Protein 1H75 (pdb70)

Nearest PDB structures (foldseek):
  1h75-assembly1_A  TM=1.013E+00  e=1.426E-15  Escherichia coli
  4fiw-assembly1_A  TM=9.413E-01  e=6.596E-09  Corynebacterium glutamicum
  4hs1-assembly1_A  TM=9.704E-01  e=2.958E-08  Mycobacterium tuberculosis
  7c13-assembly1_C-2  TM=9.061E-01  e=9.256E-05  Alkaliphilus oremlandii OhILAs
  7c10-assembly1_A  TM=8.871E-01  e=4.757E-04  Alkaliphilus oremlandii OhILAs

GO terms:
  GO:0045454 cell redox homeostasis (P, IDA)
  GO:0009055 electron transfer activity (F, IDA)

Organism: Escherichia coli (strain K12) (NCBI:txid83333)

Foldseek 3Di:
DEKEKADAPPAPQSVLQVVLCVVQVHDYHYHHCVVPVVVVVVVVVVPDDADTWMDDDPDIDHGNDSPVSVVPRDDD

Secondary structure (DSSP, 8-state):
--EEEEE-TT-HHHHHHHHHHHHTT---EEEETTT-HHHHHHHHHTT--SS-EEEETTEEEES--HHHHGGGSPP-

Solvent-accessible surface area: 5130 Å² total; per-residue (Å²): 148,171,8,6,0,38,16,110,119,152,25,125,80,3,122,30,0,76,119,9,0,69,106,78,66,20,133,50,67,75,47,24,7,83,202,63,78,139,13,16,101,56,17,147,86,138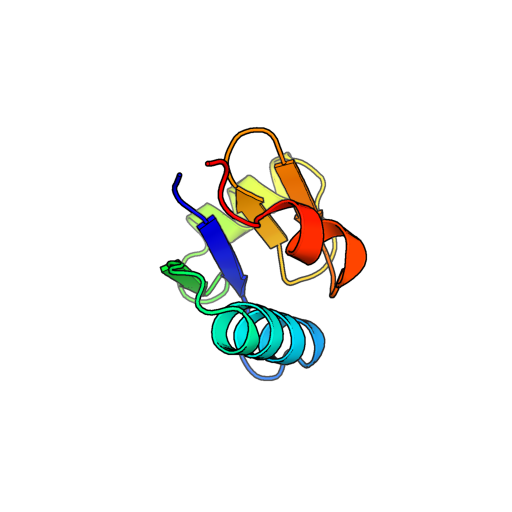,51,41,232,86,33,0,0,0,57,2,57,150,34,59,12,28,3,74,98,56,75,31,0,70,151,7,98,114,89,182

InterPro domains:
  IPR002109 Glutaredoxin [PF00462] (3-58)
  IPR011909 Glutaredoxin-like protein NrdH [TIGR02194] (3-73)
  IPR036249 Thioredoxin-like superfamily [SSF52833] (1-72)
  IPR051548 Glutaredoxin-like Electron Transport [PTHR34386] (2-75)

CATH classification: 3.40.30.10

B-factor: mean 23.16, std 9.85, range [10.88, 62.8]

Sequence (76 aa):
MRITIYTRNDCVQCHATKRAMENRGFDFEMINVDRRVPEAAEALRAQGFRQLPVVIAGDLSWSGFRPDMINRLHPAP

Structure (mmCIF, N/CA/C/O backbone):
data_1H75
#
_entry.id   1H75
#
_cell.length_a   31.151
_cell.length_b   41.346
_cell.length_c   58.668
_cell.angle_alpha   90.00
_cell.angle_beta   90.00
_cell.angle_gamma   90.00
#
_symmetry.space_group_name_H-M   'P 21 21 21'
#
loop_
_entity.id
_entity.type
_entity.pdbx_description
1 polymer 'GLUTAREDOXIN-LIKE PROTEIN NRDH'
2 water water
#
loop_
_atom_site.group_PDB
_atom_site.id
_atom_site.type_symbol
_atom_site.label_atom_id
_atom_site.label_alt_id
_atom_site.label_comp_id
_atom_site.label_asym_id
_atom_site.label_entity_id
_atom_site.label_seq_id
_atom_site.pdbx_PDB_ins_code
_atom_site.Cartn_x
_atom_site.Cartn_y
_atom_site.Cartn_z
_atom_site.occupancy
_atom_site.B_iso_or_equiv
_atom_site.auth_seq_id
_atom_site.auth_comp_id
_atom_site.auth_asym_id
_atom_site.auth_atom_id
_atom_site.pdbx_PDB_model_num
ATOM 1 N N . MET A 1 1 ? -10.811 14.082 8.076 1.00 38.29 1 MET A N 1
ATOM 2 C CA . MET A 1 1 ? -10.025 15.350 8.126 1.00 37.80 1 MET A CA 1
ATOM 3 C C . MET A 1 1 ? -8.756 15.220 7.296 1.00 35.24 1 MET A C 1
ATOM 4 O O . MET A 1 1 ? -7.943 14.333 7.533 1.00 35.91 1 MET A O 1
ATOM 9 N N . ARG A 1 2 ? -8.591 16.122 6.338 1.00 32.89 2 ARG A N 1
ATOM 10 C CA . ARG A 1 2 ? -7.432 16.117 5.460 1.00 29.21 2 ARG A CA 1
ATOM 11 C C . ARG A 1 2 ? -6.206 16.744 6.132 1.00 25.97 2 ARG A C 1
ATOM 12 O O . ARG A 1 2 ? -6.307 17.809 6.733 1.00 26.48 2 ARG A O 1
ATOM 20 N N . ILE A 1 3 ? -5.066 16.066 6.033 1.00 21.43 3 ILE A N 1
ATOM 21 C CA . ILE A 1 3 ? -3.799 16.564 6.582 1.00 18.23 3 ILE A CA 1
ATOM 22 C C . ILE A 1 3 ? -2.880 16.748 5.377 1.00 17.70 3 ILE A C 1
ATOM 23 O O . ILE A 1 3 ? -2.656 15.804 4.613 1.00 18.18 3 ILE A O 1
ATOM 28 N N . THR A 1 4 ? -2.398 17.965 5.165 1.00 16.40 4 THR A N 1
ATOM 29 C CA . THR A 1 4 ? -1.490 18.213 4.053 1.00 15.63 4 THR A CA 1
ATOM 30 C C . THR A 1 4 ? -0.156 18.678 4.615 1.00 15.59 4 THR A C 1
ATOM 31 O O . THR A 1 4 ? -0.122 19.545 5.494 1.00 16.25 4 THR A O 1
ATOM 35 N N . ILE A 1 5 ? 0.932 18.089 4.126 1.00 14.89 5 ILE A N 1
ATOM 36 C CA . ILE A 1 5 ? 2.259 18.497 4.581 1.00 15.09 5 ILE A CA 1
ATOM 37 C C . ILE A 1 5 ? 2.935 19.163 3.392 1.00 16.13 5 ILE A C 1
ATOM 38 O O . ILE A 1 5 ? 3.123 18.512 2.360 1.00 16.87 5 ILE A O 1
ATOM 43 N N . TYR A 1 6 ? 3.267 20.449 3.525 1.00 14.33 6 TYR A N 1
ATOM 44 C CA . TYR A 1 6 ? 3.973 21.175 2.455 1.00 15.00 6 TYR A CA 1
ATOM 45 C C . TYR A 1 6 ? 5.436 20.922 2.756 1.00 15.97 6 TYR A C 1
ATOM 46 O O . TYR A 1 6 ? 5.942 21.268 3.836 1.00 16.23 6 TYR A O 1
ATOM 55 N N . THR A 1 7 ? 6.140 20.372 1.769 1.00 15.31 7 THR A N 1
ATOM 56 C CA . THR A 1 7 ? 7.498 19.933 2.005 1.00 17.70 7 THR A CA 1
ATOM 57 C C . THR A 1 7 ? 8.564 20.298 0.966 1.00 19.97 7 THR A C 1
ATOM 58 O O . THR A 1 7 ? 8.269 20.907 -0.057 1.00 19.01 7 THR A O 1
ATOM 62 N N . ARG A 1 8 ? 9.798 19.896 1.255 1.00 22.03 8 ARG A N 1
ATOM 63 C CA . ARG A 1 8 ? 10.957 20.137 0.392 1.00 26.90 8 ARG A CA 1
ATOM 64 C C . ARG A 1 8 ? 11.932 18.967 0.571 1.00 28.68 8 ARG A C 1
ATOM 65 O O . ARG A 1 8 ? 12.009 18.391 1.653 1.00 27.08 8 ARG A O 1
ATOM 73 N N . ASN A 1 9 ? 12.666 18.601 -0.481 1.00 32.39 9 ASN A N 1
ATOM 74 C CA . ASN A 1 9 ? 13.628 17.503 -0.363 1.00 34.39 9 ASN A CA 1
ATOM 75 C C . ASN A 1 9 ? 14.820 18.018 0.439 1.00 35.17 9 ASN A C 1
ATOM 76 O O . ASN A 1 9 ? 15.050 19.218 0.508 1.00 36.06 9 ASN A O 1
ATOM 81 N N . ASP A 1 10 ? 15.556 17.116 1.077 1.00 36.59 10 ASP A N 1
ATOM 82 C CA . ASP A 1 10 ? 16.722 17.512 1.864 1.00 37.03 10 ASP A CA 1
ATOM 83 C C . ASP A 1 10 ? 16.327 18.367 3.071 1.00 35.63 10 ASP A C 1
ATOM 84 O O . ASP A 1 10 ? 17.144 19.114 3.618 1.00 35.11 10 ASP A O 1
ATOM 89 N N . CYS A 1 11 ? 15.067 18.247 3.482 1.00 31.61 11 CYS A N 1
ATOM 90 C CA . CYS A 1 11 ? 14.549 18.999 4.622 1.00 28.48 11 CYS A CA 1
ATOM 91 C C . CYS A 1 11 ? 14.362 17.988 5.759 1.00 26.32 11 CYS A C 1
ATOM 92 O O . CYS A 1 11 ? 13.466 17.138 5.712 1.00 26.64 11 CYS A O 1
ATOM 95 N N . VAL A 1 12 ? 15.224 18.069 6.769 1.00 24.13 12 VAL A N 1
ATOM 96 C CA . VAL A 1 12 ? 15.174 17.134 7.894 1.00 24.48 12 VAL A CA 1
ATOM 97 C C . VAL A 1 12 ? 13.886 17.230 8.715 1.00 23.59 12 VAL A C 1
ATOM 98 O O . VAL A 1 12 ? 13.307 16.199 9.088 1.00 23.79 12 VAL A O 1
ATOM 102 N N . GLN A 1 13 ? 13.435 18.451 8.991 1.00 21.98 13 GLN A N 1
ATOM 103 C CA . GLN A 1 13 ? 12.204 18.617 9.767 1.00 21.27 13 GLN A CA 1
ATOM 104 C C . GLN A 1 13 ? 10.989 18.102 9.015 1.00 20.15 13 GLN A C 1
ATOM 105 O O . GLN A 1 13 ? 9.995 17.679 9.630 1.00 19.13 13 GLN A O 1
ATOM 111 N N . CYS A 1 14 ? 11.055 18.139 7.686 1.00 18.84 14 CYS A N 1
ATOM 112 C CA . CYS A 1 14 ? 9.965 17.643 6.860 1.00 20.14 14 CYS A CA 1
ATOM 113 C C . CYS A 1 14 ? 9.909 16.121 6.979 1.00 20.43 14 CYS A C 1
ATOM 114 O O . CYS A 1 14 ? 8.839 15.527 7.145 1.00 19.86 14 CYS A O 1
ATOM 117 N N . HIS A 1 15 ? 11.073 15.488 6.861 1.00 20.84 15 HIS A N 1
ATOM 118 C CA . HIS A 1 15 ? 11.149 14.032 6.963 1.00 23.43 15 HIS A CA 1
ATOM 119 C C . HIS A 1 15 ? 10.713 13.576 8.354 1.00 21.06 15 HIS A C 1
ATOM 120 O O . HIS A 1 15 ? 9.966 12.594 8.489 1.00 20.36 15 HIS A O 1
ATOM 127 N N . ALA A 1 16 ? 11.149 14.297 9.389 1.00 19.48 16 ALA A N 1
ATOM 128 C CA . ALA A 1 16 ? 10.772 13.944 10.758 1.00 18.63 16 ALA A CA 1
ATOM 129 C C . ALA A 1 16 ? 9.247 13.978 10.897 1.00 18.51 16 ALA A C 1
ATOM 130 O O . ALA A 1 16 ? 8.633 13.113 11.534 1.00 18.25 16 ALA A O 1
ATOM 132 N N . THR A 1 17 ? 8.635 14.987 10.295 1.00 18.17 17 THR A N 1
ATOM 133 C CA . THR A 1 17 ? 7.182 15.130 10.364 1.00 15.98 17 THR A CA 1
ATOM 134 C C . THR A 1 17 ? 6.443 13.981 9.677 1.00 17.40 17 THR A C 1
ATOM 135 O O . THR A 1 17 ? 5.471 13.444 10.223 1.00 15.32 17 THR A O 1
ATOM 139 N N . LYS A 1 18 ? 6.893 13.604 8.483 1.00 15.35 18 LYS A N 1
ATOM 140 C CA . LYS A 1 18 ? 6.285 12.516 7.724 1.00 17.74 18 LYS A CA 1
ATOM 141 C C . LYS A 1 18 ? 6.376 11.218 8.530 1.00 18.49 18 LYS A C 1
ATOM 142 O O . LYS A 1 18 ? 5.390 10.497 8.693 1.00 19.96 18 LYS A O 1
ATOM 148 N N . ARG A 1 19 ? 7.569 10.935 9.025 1.00 18.63 19 ARG A N 1
ATOM 149 C CA . ARG A 1 19 ? 7.820 9.743 9.825 1.00 20.89 19 ARG A CA 1
ATOM 150 C C . ARG A 1 19 ? 6.937 9.721 11.078 1.00 19.40 19 ARG A C 1
ATOM 151 O O . ARG A 1 19 ? 6.404 8.676 11.454 1.00 20.15 19 ARG A O 1
ATOM 159 N N . ALA A 1 20 ? 6.796 10.872 11.72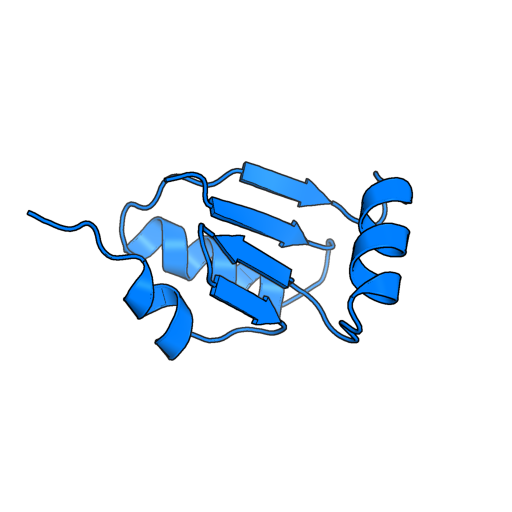6 1.00 17.54 20 ALA A N 1
ATOM 160 C CA . ALA A 1 20 ? 5.984 10.964 12.940 1.00 16.47 20 ALA A CA 1
ATOM 161 C C . ALA A 1 20 ? 4.528 10.651 12.625 1.00 16.06 20 ALA A C 1
ATOM 162 O O . ALA A 1 20 ? 3.838 9.963 13.404 1.00 14.51 20 ALA A O 1
ATOM 164 N N . MET A 1 21 ? 4.047 11.162 11.498 1.00 15.40 21 MET A N 1
ATOM 165 C CA . MET A 1 21 ? 2.661 10.895 11.123 1.00 16.99 21 MET A CA 1
ATOM 166 C C . MET A 1 21 ? 2.473 9.413 10.777 1.00 16.78 21 MET A C 1
ATOM 167 O O . MET A 1 21 ? 1.465 8.803 11.141 1.00 17.75 21 MET A O 1
ATOM 172 N N . GLU A 1 22 ? 3.442 8.835 10.077 1.00 18.43 22 GLU A N 1
ATOM 173 C CA . GLU A 1 22 ? 3.355 7.429 9.719 1.00 17.91 22 GLU A CA 1
ATOM 174 C C . GLU A 1 22 ? 3.401 6.559 10.972 1.00 18.56 22 GLU A C 1
ATOM 175 O O . GLU A 1 22 ? 2.719 5.530 11.049 1.00 18.59 22 GLU A O 1
ATOM 181 N N . ASN A 1 23 ? 4.187 6.982 11.959 1.00 16.84 23 ASN A N 1
ATOM 182 C CA . ASN A 1 23 ? 4.314 6.227 13.194 1.00 17.73 23 ASN A CA 1
ATOM 183 C C . ASN A 1 23 ? 2.982 6.182 13.947 1.00 16.70 23 ASN A C 1
ATOM 184 O O . ASN A 1 23 ? 2.748 5.267 14.734 1.00 16.39 23 ASN A O 1
ATOM 189 N N . ARG A 1 24 ? 2.112 7.153 13.683 1.00 17.89 24 ARG A N 1
ATOM 190 C CA . ARG A 1 24 ? 0.803 7.233 14.350 1.00 17.27 24 ARG A CA 1
ATOM 191 C C . ARG A 1 24 ? -0.363 6.774 13.491 1.00 17.83 24 ARG A C 1
ATOM 192 O O . ARG A 1 24 ? -1.535 6.935 13.864 1.00 17.14 24 ARG A O 1
ATOM 200 N N . GLY A 1 25 ? -0.042 6.219 12.329 1.00 16.68 25 GLY A N 1
ATOM 201 C CA . GLY A 1 25 ? -1.071 5.733 11.427 1.00 17.09 25 GLY A CA 1
ATOM 202 C C . GLY A 1 25 ? -1.964 6.802 10.814 1.00 18.54 25 GLY A C 1
ATOM 203 O O . GLY A 1 25 ? -3.136 6.545 10.522 1.00 19.43 25 GLY A O 1
ATOM 204 N N . PHE A 1 26 ? -1.424 8.003 10.609 1.00 18.34 26 PHE A N 1
ATOM 205 C CA . PHE A 1 26 ? -2.203 9.084 10.002 1.00 17.55 26 PHE A CA 1
ATOM 206 C C . PHE A 1 26 ? -2.136 9.064 8.469 1.00 19.47 26 PHE A C 1
ATOM 207 O O . PHE A 1 26 ? -1.126 8.688 7.885 1.00 20.41 26 PHE A O 1
ATOM 215 N N . ASP A 1 27 ? -3.220 9.464 7.818 1.00 20.49 27 ASP A N 1
ATOM 216 C CA . ASP A 1 27 ? -3.200 9.543 6.364 1.00 20.54 27 ASP A CA 1
ATOM 217 C C . ASP A 1 27 ? -2.966 11.006 6.054 1.00 19.98 27 ASP A C 1
ATOM 218 O O . ASP A 1 27 ? -3.558 11.869 6.685 1.00 19.29 27 ASP A O 1
ATOM 223 N N . PHE A 1 28 ? -2.090 11.283 5.093 1.00 17.94 28 PHE A N 1
ATOM 224 C CA . PHE A 1 28 ? -1.809 12.665 4.721 1.00 19.49 28 PHE A CA 1
ATOM 225 C C . PHE A 1 28 ? -1.359 12.743 3.280 1.00 20.29 28 PHE A C 1
ATOM 226 O O . PHE A 1 28 ? -0.995 11.733 2.674 1.00 20.47 28 PHE A O 1
ATOM 234 N N . GLU A 1 29 ? -1.409 13.951 2.733 1.00 21.74 29 GLU A N 1
ATOM 235 C CA . GLU A 1 29 ? -0.967 14.202 1.376 1.00 22.63 29 GLU A CA 1
ATOM 236 C C . GLU A 1 29 ? 0.244 15.110 1.490 1.00 22.51 29 GLU A C 1
ATOM 237 O O . GLU A 1 29 ? 0.385 15.866 2.459 1.00 21.58 29 GLU A O 1
ATOM 243 N N . MET A 1 30 ? 1.146 15.008 0.525 1.00 22.07 30 MET A N 1
ATOM 244 C CA . MET A 1 30 ? 2.322 15.848 0.550 1.00 23.14 30 MET A CA 1
ATOM 245 C C . MET A 1 30 ? 2.342 16.691 -0.700 1.00 23.08 30 MET A C 1
ATOM 246 O O . MET A 1 30 ? 1.902 16.247 -1.762 1.00 23.02 30 MET A O 1
ATOM 251 N N . ILE A 1 31 ? 2.821 17.919 -0.557 1.00 20.09 31 ILE A N 1
ATOM 252 C CA . ILE A 1 31 ? 2.932 18.826 -1.688 1.00 19.51 31 ILE A CA 1
ATOM 253 C C . ILE A 1 31 ? 4.298 19.456 -1.606 1.00 19.18 31 ILE A C 1
ATOM 254 O O . ILE A 1 31 ? 4.598 20.186 -0.658 1.00 18.77 31 ILE A O 1
ATOM 259 N N . ASN A 1 32 ? 5.131 19.174 -2.603 1.00 18.29 32 ASN A N 1
ATOM 260 C CA . ASN A 1 32 ? 6.482 19.712 -2.664 1.00 17.44 32 ASN A CA 1
ATOM 261 C C . ASN A 1 32 ? 6.408 21.171 -3.123 1.00 16.77 32 ASN A C 1
ATOM 262 O O . ASN A 1 32 ? 6.027 21.431 -4.262 1.00 17.47 32 ASN A O 1
ATOM 267 N N . VAL A 1 33 ? 6.779 22.108 -2.248 1.00 17.14 33 VAL A N 1
ATOM 268 C CA . VAL A 1 33 ? 6.696 23.533 -2.559 1.00 17.22 33 VAL A CA 1
ATOM 269 C C . VAL A 1 33 ? 7.654 24.027 -3.644 1.00 17.82 33 VAL A C 1
ATOM 270 O O . VAL A 1 33 ? 7.457 25.115 -4.205 1.00 18.39 33 VAL A O 1
ATOM 274 N N . ASP A 1 34 ? 8.680 23.243 -3.944 1.00 17.93 34 ASP A N 1
ATOM 275 C CA . ASP A 1 34 ? 9.617 23.627 -5.001 1.00 20.23 34 ASP A CA 1
ATOM 276 C C . ASP A 1 34 ? 9.026 23.238 -6.367 1.00 19.71 34 ASP A C 1
ATOM 277 O O . ASP A 1 34 ? 9.246 23.936 -7.366 1.00 19.80 34 ASP A O 1
ATOM 282 N N A ARG A 1 35 ? 8.281 22.135 -6.404 0.70 21.28 35 ARG A N 1
ATOM 283 N N B ARG A 1 35 ? 8.267 22.147 -6.411 0.30 21.28 35 ARG A N 1
ATOM 284 C CA A ARG A 1 35 ? 7.634 21.661 -7.634 0.70 21.73 35 ARG A CA 1
ATOM 285 C CA B ARG A 1 35 ? 7.658 21.729 -7.668 0.30 21.73 35 ARG A CA 1
ATOM 286 C C A ARG A 1 35 ? 6.306 22.379 -7.877 0.70 2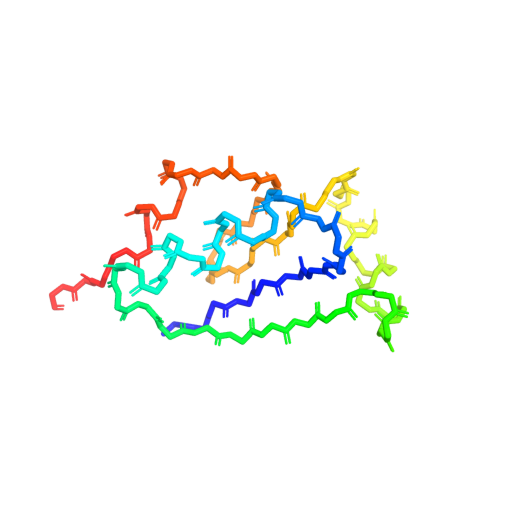0.84 35 ARG A C 1
ATOM 287 C C B ARG A 1 35 ? 6.315 22.415 -7.888 0.30 20.84 35 ARG A C 1
ATOM 288 O O A ARG A 1 35 ? 5.795 22.391 -9.002 0.70 18.90 35 ARG A O 1
ATOM 289 O O B ARG A 1 35 ? 5.796 22.429 -9.004 0.30 18.90 35 ARG A O 1
ATOM 304 N N . VAL A 1 36 ? 5.755 22.979 -6.820 1.00 19.08 36 VAL A N 1
ATOM 305 C CA . VAL A 1 36 ? 4.465 23.676 -6.909 1.00 17.47 36 VAL A CA 1
ATOM 306 C C . VAL A 1 36 ? 4.607 25.091 -6.308 1.00 18.30 36 VAL A C 1
ATOM 307 O O . VAL A 1 36 ? 4.188 25.351 -5.171 1.00 16.61 36 VAL A O 1
ATOM 311 N N . PRO A 1 37 ? 5.193 26.024 -7.073 1.00 16.89 37 PRO A N 1
ATOM 312 C CA . PRO A 1 37 ? 5.392 27.402 -6.610 1.00 17.21 37 PRO A CA 1
ATOM 313 C C . PRO A 1 37 ? 4.123 28.114 -6.177 1.00 16.18 37 PRO A C 1
ATOM 314 O O . PRO A 1 37 ? 4.177 29.049 -5.376 1.00 16.20 37 PRO A O 1
ATOM 318 N N . GLU A 1 38 ? 2.983 27.697 -6.709 1.00 16.00 38 GLU A N 1
ATOM 319 C CA . GLU A 1 38 ? 1.718 28.306 -6.313 1.00 16.47 38 GLU A CA 1
ATOM 320 C C . GLU A 1 38 ? 1.524 28.090 -4.795 1.00 15.74 38 GLU A C 1
ATOM 321 O O . GLU A 1 38 ? 1.092 28.998 -4.081 1.00 16.77 38 GLU A O 1
ATOM 327 N N . ALA A 1 39 ? 1.871 26.899 -4.315 1.00 15.85 39 ALA A N 1
ATOM 328 C CA . ALA A 1 39 ? 1.727 26.586 -2.894 1.00 15.37 39 ALA A CA 1
ATOM 329 C C . ALA A 1 39 ? 2.755 27.380 -2.081 1.00 13.30 39 ALA A C 1
ATOM 330 O O . ALA A 1 39 ? 2.441 27.916 -1.018 1.00 13.49 39 ALA A O 1
ATOM 332 N N . ALA A 1 40 ? 3.986 27.458 -2.588 1.00 15.00 40 ALA A N 1
ATOM 333 C CA . ALA A 1 40 ? 5.036 28.207 -1.896 1.00 13.99 40 ALA A CA 1
ATOM 334 C C . ALA A 1 40 ? 4.568 29.653 -1.706 1.00 15.58 40 ALA A C 1
ATOM 335 O O . ALA A 1 40 ? 4.671 30.210 -0.603 1.00 13.68 40 ALA A O 1
ATOM 337 N N . GLU A 1 41 ? 4.030 30.248 -2.778 1.00 15.56 41 GLU A N 1
ATOM 338 C CA . GLU A 1 41 ? 3.565 31.634 -2.723 1.00 16.86 41 GLU A CA 1
ATOM 339 C C . GLU A 1 41 ? 2.429 31.789 -1.728 1.00 16.32 41 GLU A C 1
ATOM 340 O O . GLU A 1 41 ? 2.412 32.753 -0.935 1.00 16.35 41 GLU A O 1
ATOM 346 N N . ALA A 1 42 ? 1.494 30.840 -1.754 1.00 15.68 42 ALA A N 1
ATOM 347 C CA . ALA A 1 42 ? 0.350 30.883 -0.836 1.00 15.14 42 ALA A CA 1
ATOM 348 C C . ALA A 1 42 ? 0.824 30.794 0.616 1.00 15.48 42 ALA A C 1
ATOM 349 O O . ALA A 1 42 ? 0.298 31.508 1.484 1.00 15.85 42 ALA A O 1
ATOM 351 N N . LEU A 1 43 ? 1.788 29.911 0.889 1.00 14.06 43 LEU A N 1
ATOM 352 C CA . LEU A 1 43 ? 2.310 29.773 2.253 1.00 13.77 43 LEU A CA 1
ATOM 353 C C . LEU A 1 43 ? 3.029 31.058 2.674 1.00 15.63 43 LEU A C 1
ATOM 354 O O . LEU A 1 43 ? 2.906 31.508 3.812 1.00 14.84 43 LEU A O 1
ATOM 359 N N . ARG A 1 44 ? 3.795 31.656 1.771 1.00 14.76 44 ARG A N 1
ATOM 360 C CA . ARG A 1 44 ? 4.475 32.909 2.137 1.00 16.22 44 ARG A CA 1
ATOM 361 C C . ARG A 1 44 ? 3.482 34.016 2.468 1.00 16.93 44 ARG A C 1
ATOM 362 O O . ARG A 1 44 ? 3.725 34.818 3.371 1.00 15.95 44 ARG A O 1
ATOM 370 N N . ALA A 1 45 ? 2.350 34.040 1.762 1.00 16.62 45 ALA A N 1
ATOM 371 C CA . ALA A 1 45 ? 1.333 35.069 1.986 1.00 18.42 45 ALA A CA 1
ATOM 372 C C . ALA A 1 45 ? 0.650 34.899 3.342 1.00 17.70 45 ALA A C 1
ATOM 373 O O . ALA A 1 45 ? 0.077 35.858 3.865 1.00 16.74 45 ALA A O 1
ATOM 375 N N . GLN A 1 46 ? 0.712 33.687 3.895 1.00 16.39 46 GLN A N 1
ATOM 376 C CA . GLN A 1 46 ? 0.125 33.376 5.198 1.00 17.00 46 GLN A CA 1
ATOM 377 C C . GLN A 1 46 ? 1.168 33.540 6.300 1.00 16.68 46 GLN A C 1
ATOM 378 O O . GLN A 1 46 ? 0.924 33.207 7.465 1.00 16.00 46 GLN A O 1
ATOM 384 N N . GLY A 1 47 ? 2.349 33.998 5.903 1.00 15.16 47 GLY A N 1
ATOM 385 C CA . GLY A 1 47 ? 3.404 34.286 6.859 1.00 15.23 47 GLY A CA 1
ATOM 386 C C . GLY A 1 47 ? 4.385 33.207 7.265 1.00 15.17 47 GLY A C 1
ATOM 387 O O . GLY A 1 47 ? 5.247 33.454 8.102 1.00 14.77 47 GLY A O 1
ATOM 388 N N . PHE A 1 48 ? 4.286 32.024 6.675 1.00 14.45 48 PHE A N 1
ATOM 389 C CA . PHE A 1 48 ? 5.196 30.965 7.047 1.00 14.59 48 PHE A CA 1
ATOM 390 C C . PHE A 1 48 ? 6.597 31.286 6.562 1.00 15.70 48 PHE A C 1
ATOM 391 O O . PHE A 1 48 ? 6.779 31.856 5.470 1.00 16.77 48 PHE A O 1
ATOM 399 N N . ARG A 1 49 ? 7.584 30.912 7.369 1.00 16.42 49 ARG A N 1
ATOM 400 C CA . ARG A 1 49 ? 8.985 31.201 7.038 1.00 18.21 49 ARG A CA 1
ATOM 401 C C . ARG A 1 49 ? 9.900 29.980 7.108 1.00 19.48 49 ARG A C 1
ATOM 402 O O . ARG A 1 49 ? 11.113 30.082 6.910 1.00 18.17 49 ARG A O 1
ATOM 410 N N . GLN A 1 50 ? 9.329 28.815 7.391 1.00 19.03 50 GLN A N 1
ATOM 411 C CA . GLN A 1 50 ? 10.132 27.603 7.469 1.00 19.95 50 GLN A CA 1
ATOM 412 C C . GLN A 1 50 ? 9.290 26.417 7.051 1.00 18.75 50 GLN A C 1
ATOM 413 O O . GLN A 1 50 ? 8.059 26.493 7.038 1.00 16.87 50 GLN A O 1
ATOM 419 N N . LEU A 1 51 ? 9.957 25.325 6.700 1.00 18.60 51 LEU A N 1
ATOM 420 C CA . LEU A 1 51 ? 9.264 24.108 6.308 1.00 18.57 51 LEU A CA 1
ATOM 421 C C . LEU A 1 51 ? 9.522 23.012 7.322 1.00 17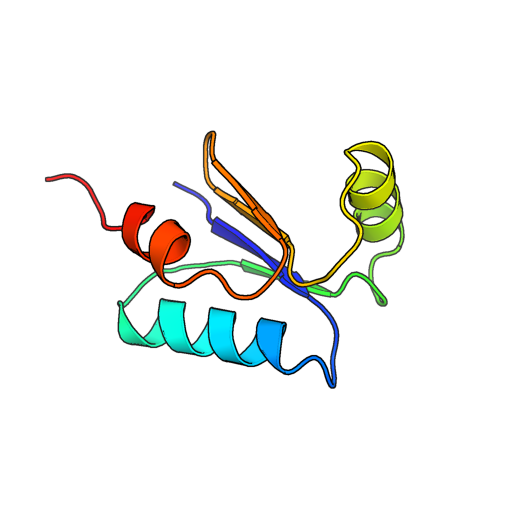.65 51 LEU A C 1
ATOM 422 O O . LEU A 1 51 ? 10.486 23.062 8.092 1.00 18.18 51 LEU A O 1
ATOM 427 N N . PRO A 1 52 ? 8.629 22.023 7.368 1.00 17.16 52 PRO A N 1
ATOM 428 C CA . PRO A 1 52 ? 7.423 21.902 6.552 1.00 14.68 52 PRO A CA 1
ATOM 429 C C . PRO A 1 52 ? 6.313 22.803 7.092 1.00 14.71 52 PRO A C 1
ATOM 430 O O . PRO A 1 52 ? 6.448 23.413 8.146 1.00 14.01 52 PRO A O 1
ATOM 434 N N . VAL A 1 53 ? 5.225 22.884 6.345 1.00 12.45 53 VAL A N 1
ATOM 435 C CA . VAL A 1 53 ? 4.049 23.566 6.840 1.00 13.46 53 VAL A CA 1
ATOM 436 C C . VAL A 1 53 ? 2.978 22.482 6.840 1.00 13.38 53 VAL A C 1
ATOM 437 O O . VAL A 1 53 ? 2.786 21.774 5.842 1.00 15.36 53 VAL A O 1
ATOM 441 N N . VAL A 1 54 ? 2.300 22.317 7.968 1.00 12.35 54 VAL A N 1
ATOM 442 C CA . VAL A 1 54 ? 1.239 21.331 8.057 1.00 12.97 54 VAL A CA 1
ATOM 443 C C . VAL A 1 54 ? -0.076 22.051 8.206 1.00 13.11 54 VAL A C 1
ATOM 444 O O . VAL A 1 54 ? -0.204 22.956 9.045 1.00 13.48 54 VAL A O 1
ATOM 448 N N . ILE A 1 55 ? -1.040 21.687 7.369 1.00 12.63 55 ILE A N 1
ATOM 449 C CA . ILE A 1 55 ? -2.377 22.284 7.437 1.00 14.05 55 ILE A CA 1
ATOM 450 C C . ILE A 1 55 ? -3.341 21.124 7.647 1.00 14.72 55 ILE A C 1
ATOM 451 O O . ILE A 1 55 ? -3.358 20.161 6.870 1.00 14.42 55 ILE A O 1
ATOM 456 N N . ALA A 1 56 ? -4.149 21.212 8.696 1.00 15.07 56 ALA A N 1
ATOM 457 C CA . ALA A 1 56 ? -5.086 20.148 9.003 1.00 16.02 56 ALA A CA 1
ATOM 458 C C . ALA A 1 56 ? -6.284 20.745 9.730 1.00 17.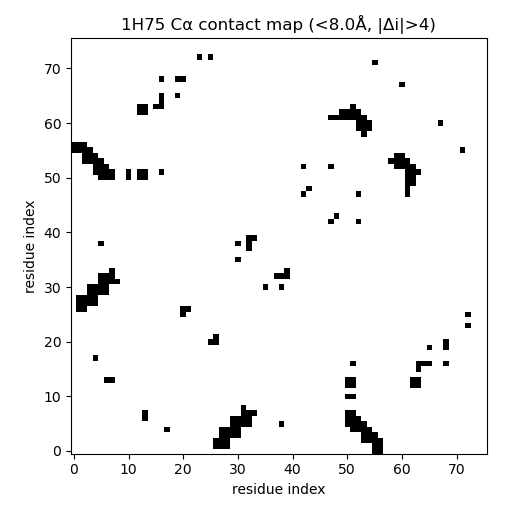72 56 ALA A C 1
ATOM 459 O O . ALA A 1 56 ? -6.193 21.146 10.886 1.00 15.72 56 ALA A O 1
ATOM 461 N N . GLY A 1 57 ? -7.416 20.815 9.041 1.00 19.15 57 GLY A N 1
ATOM 462 C CA . GLY A 1 57 ? -8.573 21.414 9.675 1.00 21.63 57 GLY A CA 1
ATOM 463 C C . GLY A 1 57 ? -8.257 22.861 10.019 1.00 20.12 57 GLY A C 1
ATOM 464 O O . GLY A 1 57 ? -7.805 23.610 9.157 1.00 21.40 57 GLY A O 1
ATOM 465 N N . ASP A 1 5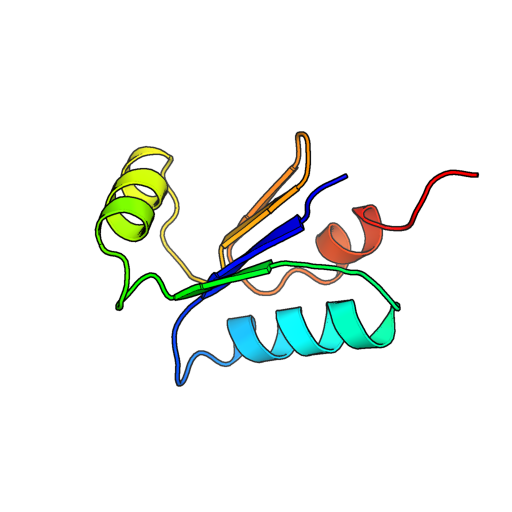8 ? -8.463 23.239 11.282 1.00 21.17 58 ASP A N 1
ATOM 466 C CA . ASP A 1 58 ? -8.202 24.607 11.752 1.00 20.95 58 ASP A CA 1
ATOM 467 C C . ASP A 1 58 ? -6.751 24.834 12.158 1.00 19.05 58 ASP A C 1
ATOM 468 O O . ASP A 1 58 ? -6.373 25.962 12.462 1.00 19.00 58 ASP A O 1
ATOM 473 N N . LEU A 1 59 ? -5.961 23.764 12.214 1.00 16.14 59 LEU A N 1
ATOM 474 C CA . LEU A 1 59 ? -4.568 23.869 12.632 1.00 14.50 59 LEU A CA 1
ATOM 475 C C . LEU A 1 59 ? -3.623 24.128 11.466 1.00 15.70 59 LEU A C 1
ATOM 476 O O . LEU A 1 59 ? -3.816 23.611 10.373 1.00 13.66 59 LEU A O 1
ATOM 481 N N . SER A 1 60 ? -2.592 24.923 11.719 1.00 14.07 60 SER A N 1
ATOM 482 C CA . SER A 1 60 ? -1.605 25.235 10.688 1.00 15.09 60 SER A CA 1
ATOM 483 C C . SER A 1 60 ? -0.328 25.651 11.391 1.00 18.01 60 SER A C 1
ATOM 484 O O . SER A 1 60 ? -0.323 26.626 12.150 1.00 21.19 60 SER A O 1
ATOM 487 N N . TRP A 1 61 ? 0.750 24.917 11.148 1.00 13.03 61 TRP A N 1
ATOM 488 C CA . TRP A 1 61 ? 1.995 25.229 11.812 1.00 11.10 61 TRP A CA 1
ATOM 489 C C . TRP A 1 61 ? 3.169 24.912 10.909 1.00 11.58 61 TRP A C 1
ATOM 490 O O . TRP A 1 61 ? 3.021 24.230 9.889 1.00 11.59 61 TRP A O 1
ATOM 501 N N . SER A 1 62 ? 4.335 25.388 11.321 1.00 12.39 62 SER A N 1
ATOM 502 C CA . SER A 1 62 ? 5.560 25.149 10.550 1.00 12.24 62 SER A CA 1
ATOM 503 C C . SER A 1 62 ? 6.644 24.518 11.415 1.00 12.90 62 SER A C 1
ATOM 504 O O . SER A 1 62 ? 6.591 24.614 12.633 1.00 14.15 62 SER A O 1
ATOM 507 N N . GLY A 1 63 ? 7.624 23.890 10.765 1.00 15.12 63 GLY A N 1
ATOM 508 C CA . GLY A 1 63 ? 8.710 23.229 11.483 1.00 16.32 63 GLY A CA 1
ATOM 509 C C . GLY A 1 63 ? 8.256 21.882 12.007 1.00 17.80 63 GLY A C 1
ATOM 510 O O . GLY A 1 63 ? 7.095 21.516 11.823 1.00 16.78 63 GLY A O 1
ATOM 511 N N . PHE A 1 64 ? 9.173 21.133 12.621 1.00 17.12 64 PHE A N 1
ATOM 512 C CA . PHE A 1 64 ? 8.848 19.830 13.202 1.00 17.81 64 PHE A CA 1
ATOM 513 C C . PHE A 1 64 ? 8.255 20.092 14.586 1.00 15.80 64 PHE A C 1
ATOM 514 O O . PHE A 1 64 ? 8.938 20.578 15.499 1.00 16.66 64 PHE A O 1
ATOM 522 N N . ARG A 1 65 ? 6.968 19.787 14.730 1.00 14.47 65 ARG A N 1
ATOM 523 C CA . ARG A 1 65 ? 6.239 20.014 15.961 1.00 14.46 65 ARG A CA 1
ATOM 524 C C . ARG A 1 65 ? 5.497 18.770 16.426 1.00 14.10 65 ARG A C 1
ATOM 525 O O . ARG A 1 65 ? 4.314 18.595 16.134 1.00 14.10 65 ARG A O 1
ATOM 533 N N . PRO A 1 66 ? 6.193 17.880 17.143 1.00 15.44 66 PRO A N 1
ATOM 534 C CA . PRO A 1 66 ? 5.596 16.644 17.660 1.00 15.16 66 PRO A CA 1
ATOM 535 C C . PRO A 1 66 ? 4.328 16.960 18.453 1.00 14.66 66 PRO A C 1
ATOM 536 O O . PRO A 1 66 ? 3.343 16.235 18.390 1.00 15.28 66 PRO A O 1
ATOM 540 N N . ASP A 1 67 ? 4.371 18.048 19.221 1.00 13.37 67 ASP A N 1
ATOM 541 C CA . ASP A 1 67 ? 3.218 18.403 20.037 1.00 14.15 67 ASP A CA 1
ATOM 542 C C . ASP A 1 67 ? 1.982 18.755 19.231 1.00 14.29 67 ASP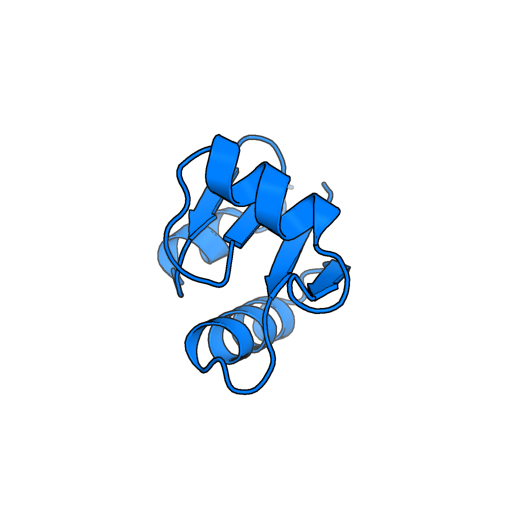 A C 1
ATOM 543 O O . ASP A 1 67 ? 0.844 18.520 19.673 1.00 15.50 67 ASP A O 1
ATOM 548 N N . MET A 1 68 ? 2.187 19.357 18.061 1.00 13.54 68 MET A N 1
ATOM 549 C CA . MET A 1 68 ? 1.047 19.695 17.216 1.00 12.25 68 MET A CA 1
ATOM 550 C C . MET A 1 68 ? 0.572 18.454 16.442 1.00 13.63 68 MET A C 1
ATOM 551 O O . MET A 1 68 ? -0.621 18.294 16.181 1.00 13.04 68 MET A O 1
ATOM 556 N N . ILE A 1 69 ? 1.515 17.587 16.089 1.00 13.58 69 ILE A N 1
ATOM 557 C CA . ILE A 1 69 ? 1.181 16.368 15.366 1.00 14.41 69 ILE A CA 1
ATOM 558 C C . ILE A 1 69 ? 0.273 15.532 16.248 1.00 15.12 69 ILE A C 1
ATOM 559 O O . ILE A 1 69 ? -0.658 14.899 15.762 1.00 15.38 69 ILE A O 1
ATOM 564 N N . ASN A 1 70 ? 0.536 15.561 17.550 1.00 16.44 70 ASN A N 1
ATOM 565 C CA . ASN A 1 70 ? -0.275 14.809 18.486 1.00 16.94 70 ASN A CA 1
ATOM 566 C C . ASN A 1 70 ? -1.696 15.329 18.564 1.00 17.61 70 ASN A C 1
ATOM 567 O O . ASN A 1 70 ? -2.580 14.619 19.040 1.00 19.17 70 ASN A O 1
ATOM 572 N N . ARG A 1 71 ? -1.930 16.553 18.085 1.00 14.67 71 ARG A N 1
ATOM 573 C CA . ARG A 1 71 ? -3.294 17.079 18.096 1.00 15.25 71 ARG A CA 1
ATOM 574 C C . ARG A 1 71 ? -4.128 16.526 16.938 1.00 15.71 71 ARG A C 1
ATOM 575 O O . ARG A 1 71 ? -5.316 16.823 16.837 1.00 17.27 71 ARG A O 1
ATOM 583 N N . LEU A 1 72 ? -3.505 15.719 16.084 1.00 15.48 72 LEU A N 1
ATOM 584 C CA . LEU A 1 72 ? -4.187 15.119 14.939 1.00 15.55 72 LEU A CA 1
ATOM 585 C C . LEU A 1 72 ? -4.778 13.724 15.211 1.00 15.86 72 LEU A C 1
ATOM 586 O O . LEU A 1 72 ? -5.343 13.114 14.304 1.00 17.09 72 LEU A O 1
ATOM 591 N N . HIS A 1 73 ? -4.644 13.214 16.435 1.00 17.25 73 HIS A N 1
ATOM 592 C CA . HIS A 1 73 ? -5.185 11.888 16.737 1.00 15.85 73 HIS A CA 1
ATOM 593 C C . HIS A 1 73 ? -6.683 11.920 16.513 1.00 18.12 73 HIS A C 1
ATOM 594 O O . HIS A 1 73 ? -7.362 12.885 16.850 1.00 18.96 73 HIS A O 1
ATOM 601 N N . PRO A 1 74 ? -7.221 10.848 15.939 1.00 18.20 74 PRO A N 1
ATOM 602 C CA . PRO A 1 74 ? -8.660 10.830 15.672 1.00 19.87 74 PRO A CA 1
ATOM 603 C C . PRO A 1 74 ? -9.608 10.809 16.864 1.00 20.49 74 PRO A C 1
ATOM 604 O O . PRO A 1 74 ? -9.337 10.206 17.895 1.00 18.40 74 PRO A O 1
ATOM 608 N N . ALA A 1 75 ? -10.732 11.494 16.699 1.00 24.62 75 ALA A N 1
ATOM 609 C CA . ALA A 1 75 ? -11.761 11.531 17.734 1.00 27.83 75 ALA A CA 1
ATOM 610 C C . ALA A 1 75 ? -12.499 10.187 17.713 1.00 30.41 75 ALA A C 1
ATOM 611 O O . ALA A 1 75 ? -12.459 9.463 16.714 1.00 30.94 75 ALA A O 1
ATOM 613 N N . PRO A 1 76 ? -13.186 9.837 18.811 1.00 32.48 76 PRO A N 1
ATOM 614 C CA . PRO A 1 76 ? -13.919 8.568 18.878 1.00 34.58 76 PRO A CA 1
ATOM 615 C C . PRO A 1 76 ? -15.011 8.495 17.816 1.00 36.50 76 PRO A C 1
ATOM 616 O O . PRO A 1 76 ? -15.513 9.571 17.421 1.00 37.38 76 PRO A O 1
#

Radius of gyration: 11.74 Å; Cα contacts (8 Å, |Δi|>4): 109; chains: 1; bounding box: 31×29×28 Å

=== Feature glossary ===
Reading guide. The protein is described through the following features:

Foldseek 3Di. A 3Di character summarizes, for each residue, the relative orientation of the Cα frame of its nearest spatial neighbor. Because it encodes fold topology rather than chemistry, 3Di alignments detect remote structural similarity that sequence alignment misses.

Contact-map, Ramachandran, and PAE plots. Plot images: a contact map (which residues are close in 3D, as an N×N binary image), a Ramachandran scatter (backbone torsion angles, revealing secondary-structure composition at a glance), and — for AlphaFold structures — a PAE heatmap (pairwise prediction confidence).

Radius of gyration, Cα contacts, bounding box. Radius of gyration (Rg) is the root-mean-square distance of Cα atoms from their centroid — a single number for overall size and compactness. A globular domain of N residues has Rg ≈ 2.2·N^0.38 Å; an extended or disordered chain has a much larger Rg. The Cα contact count is the number of residue pairs whose Cα atoms are within 8 Å and are more than four positions apart in sequence — a standard proxy for tertiary packing density. The bounding box is the smallest axis-aligned box enclosing all Cα atoms.

Secondary structure (8-state, DSSP). Eight-state secondary structure (DSSP): H is the canonical α-helix, G the tighter 3₁₀-helix, I the wider π-helix; E/B are β-structure, T and S are turns and bends, and '-' is everything else. DSSP derives these from the pattern of main-chain N–H···O=C hydrogen bonds, not from the sequence.

B-factor. B-factor (Debye–Waller factor) reflects atomic displacement in the crystal lattice. It is an experimental observable (units Å²), not a prediction; low values mean the atom is pinned down, high values mean it moves or is heterogeneous across the crystal.

pLDDT. pLDDT is the predicted lDDT-Cα score: AlphaFold's confidence that the local environment of each residue (all inter-atomic distances within 15 Å) is correctly placed. It is a per-residue number between 0 and 100, with higher meaning more reliable.

Nearest PDB structures. Nearest PDB neighbors are the top structural matches found by Foldseek when searching this structure against the entire Protein Data Bank. Each hit reports a TM-score (0 to 1; >0.5 almost always implies the same fold) and an E-value. These are *structural* homologs — they may share no detectable sequence similarity.

Solvent-accessible surface area. Accessible surface area quantifies burial. A residue with SASA near zero is packed into the hydrophobic core; one with SASA >100 Å² sits on the surface. Computed here via the Shrake–Rupley numerical algorithm with a 1.4 Å probe.

Rendered structure images. Structure images are PyMOL renders from six orthogonal camera directions. Cartoon representation draws helices as coils and strands as arrows; sticks shows the backbone as bonds; surface shows the solvent-excluded envelope. Rainbow coloring maps sequence position to hue (blue→red, N→C); chain coloring assigns a distinct color per polypeptide.

Backbone torsions (φ/ψ). φ (phi) and ψ (psi) are the two rotatable backbone dihedrals per residue: φ is the C(i-1)–N–Cα–C torsion, ψ is the N–Cα–C–N(i+1) torsion, both in degrees on (−180°, 180°]. α-helical residues cluster near (−60°, −45°); β-strand residues near (−120°, +130°). A Ramachandran plot is simply a scatter of (φ, ψ) for every residue.

Predicted aligned error. Predicted Aligned Error (PAE) is an AlphaFold confidence matrix: entry (i, j) is the expected error in the position of residue j, in ångströms, when the prediction is superimposed on the true structure at residue i. Low PAE within a block of residues means that block is internally rigid and well-predicted; high PAE between two blocks means their relative placement is uncertain even if each block individually is confident.

mmCIF coordinates. Structure coordinates are given as an mmCIF _atom_site loop: one row per atom with element, residue name, chain id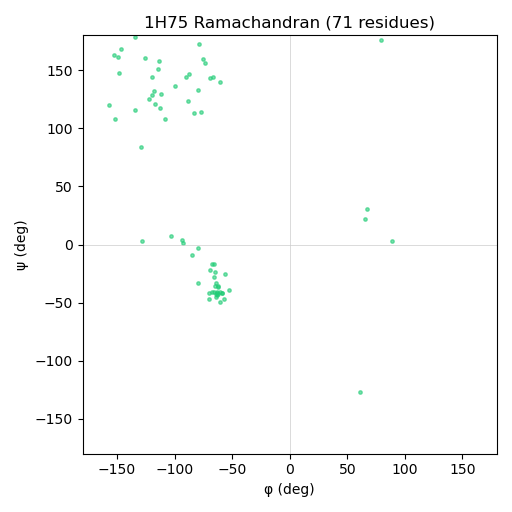, sequence number, and x/y/z position in Å. Only the four main-chain atoms per residue are included here; side chains are omitted to keep the record compact.

InterPro / GO / CATH / organism. Database cross-references. InterPro integrates a dozen domain/family signature databases into unified entries with residue-range hits. GO terms attach function/process/location labels with evidence codes. CATH codes position the fold in a four-level structural taxonomy. Organism is the NCBI-taxonomy species name.

Secondary structure (3-state, P-SEA). SS3 is a coarse helix/strand/coil call (letters a/b/c) made by the P-SEA algorithm from inter-Cα distances and dihedrals. It is less detailed than DSSP but needs only Cα positions.

Sequence. Sequence gives the chain of amino acids in standard one-letter code (A=alanine, C=cysteine, …, Y=tyrosine), read N→C. It is the only feature that is directly encoded by the gene; all structural features are derived from the folded form of this sequence.